Protein AF-A0A3E0KL98-F1 (afdb_monomer)

pLDDT: mean 79.4, std 16.0, range [44.78, 94.5]

Mean predicted aligned error: 10.59 Å

Foldseek 3Di:
DFWFWEFADPVVCVVQVCVHRIDIFDFPDDPPDFDFLLSVLVRVCVNRVRSNCVQKDFQPDDDDPDDPRIWGDLQKWKDFAPRTQNVVTRRRTHDVCRSNHNTHIYIDGNDPDD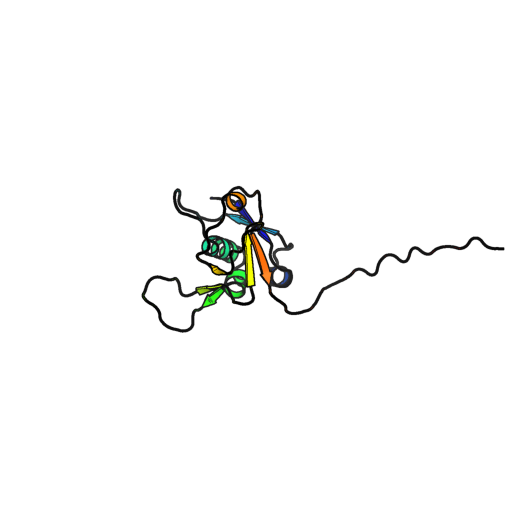DDDPDPPPPPPPDDDDD

Solvent-accessible surface area (backbone atoms only — not comparable to full-atom values): 7851 Å² total; per-residue (Å²): 104,43,50,29,36,35,32,45,34,71,71,54,24,68,69,50,64,65,88,44,46,67,46,80,32,66,27,92,51,64,92,92,60,82,54,26,44,39,50,48,45,52,32,43,20,74,79,29,59,65,47,34,65,72,46,33,38,73,60,92,74,93,75,77,94,78,69,73,61,58,39,54,34,90,52,51,38,36,26,52,66,91,44,77,30,47,89,54,33,41,74,19,68,61,56,67,52,30,47,74,46,77,30,46,36,38,41,42,67,66,75,81,89,78,85,85,70,82,74,80,73,81,78,76,80,78,79,76,84,85,133

Secondary structure (DSSP, 8-state):
--EEEEE--HHHHHHHT-SSSEEEEE----TTSPPBHHHHHHHHHHH-HHHHHHHEEE--S---TTS-SEEE-TTEEEEETTEE-TTTGGGPBPPHHHHTTSSPEEEEE----------------------

Sequence (131 aa):
MPRVTVVLPWHLVRLSGSGGKAVAVDVPAPPGEEVTLGDVVDALARQHPVLGTALREPIPTAGPAGSSGWRLRPYIRAFAGTHDLTASGLEARLPRECLDGNEPVRLVGAIAGGSPGSEPGSRKEMAAPGE

Nearest PDB structures (foldseek):
  6rsn-assembly1_A  TM=5.216E-01  e=4.574E-01  Arabidopsis thaliana
  1wgy-assembly1_A  TM=4.982E-01  e=6.654E-01  Homo sapiens

Structure (mmCIF, N/CA/C/O backbone):
data_AF-A0A3E0KL98-F1
#
_entry.id   AF-A0A3E0KL98-F1
#
loop_
_atom_site.group_PDB
_atom_site.id
_atom_site.type_symbol
_atom_site.label_atom_id
_atom_site.label_alt_id
_atom_site.label_comp_id
_atom_site.label_asym_id
_atom_site.label_entity_id
_atom_site.label_seq_id
_atom_site.pdbx_PDB_ins_code
_atom_site.Cartn_x
_atom_site.Cartn_y
_atom_site.Cartn_z
_atom_site.occupancy
_atom_site.B_iso_or_equiv
_atom_site.auth_seq_id
_atom_site.auth_comp_id
_atom_site.auth_asym_id
_atom_site.auth_atom_id
_atom_site.pdbx_PDB_model_num
ATOM 1 N N . MET A 1 1 ? -4.824 10.429 13.042 1.00 78.44 1 MET A N 1
ATOM 2 C CA . MET A 1 1 ? -4.156 9.414 12.205 1.00 78.44 1 MET A CA 1
ATOM 3 C C . MET A 1 1 ? -5.173 8.325 11.922 1.00 78.44 1 MET A C 1
ATOM 5 O O . MET A 1 1 ? -5.515 7.610 12.857 1.00 78.44 1 MET A O 1
ATOM 9 N N . PRO A 1 2 ? -5.762 8.275 10.718 1.00 85.56 2 PRO A N 1
ATOM 10 C CA . PRO A 1 2 ? -6.641 7.174 10.347 1.00 85.56 2 PRO A CA 1
ATOM 11 C C . PRO A 1 2 ? -5.837 5.876 10.233 1.00 85.56 2 PRO A C 1
ATOM 13 O O . PRO A 1 2 ? -4.714 5.869 9.716 1.00 85.56 2 PRO A O 1
ATOM 16 N N . ARG A 1 3 ? -6.429 4.784 10.719 1.00 91.12 3 ARG A N 1
ATOM 17 C CA . ARG A 1 3 ? -5.861 3.441 10.627 1.00 91.12 3 ARG A CA 1
ATOM 18 C C . ARG A 1 3 ? -6.508 2.722 9.454 1.00 91.12 3 ARG A C 1
ATOM 20 O O . ARG A 1 3 ? -7.654 2.293 9.537 1.00 91.12 3 ARG A O 1
ATOM 27 N N . VAL A 1 4 ? -5.761 2.590 8.366 1.00 92.44 4 VAL A N 1
ATOM 28 C CA . VAL A 1 4 ? -6.249 2.019 7.108 1.00 92.44 4 VAL A CA 1
ATOM 29 C C . VAL A 1 4 ? -5.782 0.574 6.992 1.00 92.44 4 VAL A C 1
ATOM 31 O O . VAL A 1 4 ? -4.616 0.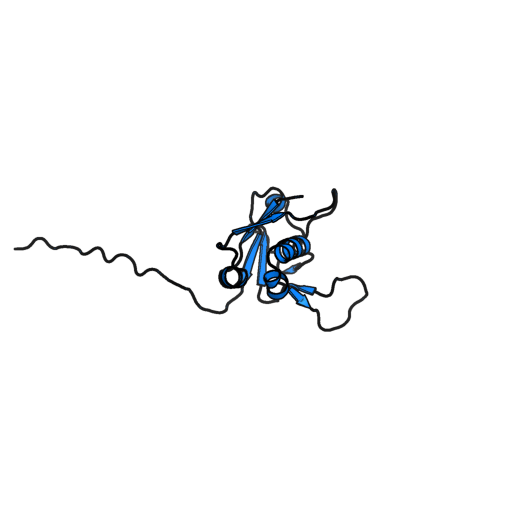261 7.234 1.00 92.44 4 VAL A O 1
ATOM 34 N N . THR A 1 5 ? -6.684 -0.320 6.594 1.00 94.12 5 THR A N 1
ATOM 35 C CA . THR A 1 5 ? -6.320 -1.703 6.265 1.00 94.12 5 THR A CA 1
ATOM 36 C C . THR A 1 5 ? -6.018 -1.813 4.780 1.00 94.12 5 THR A C 1
ATOM 38 O O . THR A 1 5 ? -6.865 -1.504 3.944 1.00 94.12 5 THR A O 1
ATOM 41 N N . VAL A 1 6 ? -4.824 -2.292 4.447 1.00 94.06 6 VAL A N 1
ATOM 42 C CA . VAL A 1 6 ? -4.393 -2.517 3.070 1.00 94.06 6 VAL A CA 1
ATOM 43 C C . VAL A 1 6 ? -4.324 -4.008 2.797 1.00 94.06 6 VAL A C 1
ATOM 45 O O . VAL A 1 6 ? -3.637 -4.750 3.496 1.00 94.06 6 VAL A O 1
ATOM 48 N N . VAL A 1 7 ? -5.009 -4.452 1.752 1.00 94.50 7 VAL A N 1
ATOM 49 C CA . VAL A 1 7 ? -4.941 -5.824 1.262 1.00 94.50 7 VAL A CA 1
ATOM 50 C C . VAL A 1 7 ? -3.921 -5.897 0.136 1.00 94.50 7 VAL A C 1
ATOM 52 O O . VAL A 1 7 ? -4.125 -5.356 -0.950 1.00 94.50 7 VAL A O 1
ATOM 55 N N . LEU A 1 8 ? -2.820 -6.586 0.409 1.00 91.62 8 LEU A N 1
ATOM 56 C CA . LEU A 1 8 ? -1.736 -6.836 -0.523 1.00 91.62 8 LEU A CA 1
ATOM 57 C C . LEU A 1 8 ? -2.026 -8.076 -1.384 1.00 91.62 8 LEU A C 1
ATOM 59 O O . LEU A 1 8 ? -2.543 -9.088 -0.890 1.00 91.62 8 LEU A O 1
ATOM 63 N N . PRO A 1 9 ? -1.624 -8.062 -2.664 1.00 89.19 9 PRO A N 1
ATOM 64 C CA . PRO A 1 9 ? -1.635 -9.252 -3.493 1.00 89.19 9 PRO A CA 1
ATOM 65 C C . PRO A 1 9 ? -0.551 -10.227 -3.015 1.00 89.19 9 PRO A C 1
ATOM 67 O O . PRO A 1 9 ? 0.466 -9.838 -2.440 1.00 89.19 9 PRO A O 1
ATOM 70 N N . TRP A 1 10 ? -0.743 -11.519 -3.280 1.00 86.44 10 TRP A N 1
ATOM 71 C CA . TRP A 1 10 ? 0.070 -12.581 -2.673 1.00 86.44 10 TRP A CA 1
ATOM 72 C C . TRP A 1 10 ? 1.584 -12.448 -2.911 1.00 86.44 10 TRP A C 1
ATOM 74 O O . TRP A 1 10 ? 2.376 -12.698 -2.005 1.00 86.44 10 TRP A O 1
ATOM 84 N N . HIS A 1 11 ? 1.999 -12.001 -4.098 1.00 83.88 11 HIS A N 1
ATOM 85 C CA . HIS A 1 11 ? 3.414 -11.767 -4.395 1.00 83.88 11 HIS A CA 1
ATOM 86 C C . HIS A 1 11 ? 4.014 -10.647 -3.530 1.00 83.88 11 HIS A C 1
ATOM 88 O O . HIS A 1 11 ? 5.161 -10.765 -3.109 1.00 83.88 11 HIS A O 1
ATOM 94 N N . LEU A 1 12 ? 3.242 -9.604 -3.199 1.00 88.00 12 LEU A N 1
ATOM 95 C CA . LEU A 1 12 ? 3.698 -8.545 -2.298 1.00 88.00 12 LEU A CA 1
ATOM 96 C C . LEU A 1 12 ? 3.704 -8.991 -0.840 1.00 88.00 12 LEU A C 1
ATOM 98 O O . LEU A 1 12 ? 4.614 -8.601 -0.126 1.00 88.00 12 LEU A O 1
ATOM 102 N N . VAL A 1 13 ? 2.772 -9.853 -0.419 1.00 88.88 13 VAL A N 1
ATOM 103 C CA . VAL A 1 13 ? 2.807 -10.479 0.920 1.00 88.88 13 VAL A CA 1
ATOM 104 C C . VAL A 1 13 ? 4.094 -11.280 1.111 1.00 88.88 13 VAL A C 1
ATOM 106 O O . VAL A 1 13 ? 4.785 -11.157 2.120 1.00 88.88 13 VAL A O 1
ATOM 109 N N . ARG A 1 14 ? 4.438 -12.098 0.111 1.00 88.19 14 ARG A N 1
ATOM 110 C CA . ARG A 1 14 ? 5.683 -12.875 0.075 1.00 88.19 14 ARG A CA 1
ATOM 111 C C . ARG A 1 14 ? 6.918 -11.975 0.104 1.00 88.19 14 ARG A C 1
ATOM 113 O O . ARG A 1 14 ? 7.886 -12.318 0.770 1.00 88.19 14 ARG A O 1
ATOM 120 N N . LEU A 1 15 ? 6.877 -10.861 -0.625 1.00 87.56 15 LEU A N 1
ATOM 121 C CA . LEU A 1 15 ? 7.982 -9.911 -0.728 1.00 87.56 15 LEU A CA 1
ATOM 122 C C . LEU A 1 15 ? 8.179 -9.094 0.557 1.00 87.56 15 LEU A C 1
ATOM 124 O O . LEU A 1 15 ? 9.314 -8.870 0.961 1.00 87.56 15 LEU A O 1
ATOM 128 N N . SER A 1 16 ? 7.095 -8.651 1.195 1.00 88.12 16 SER A N 1
ATOM 129 C CA . SER A 1 16 ? 7.136 -7.840 2.418 1.00 88.12 16 SER A CA 1
ATOM 130 C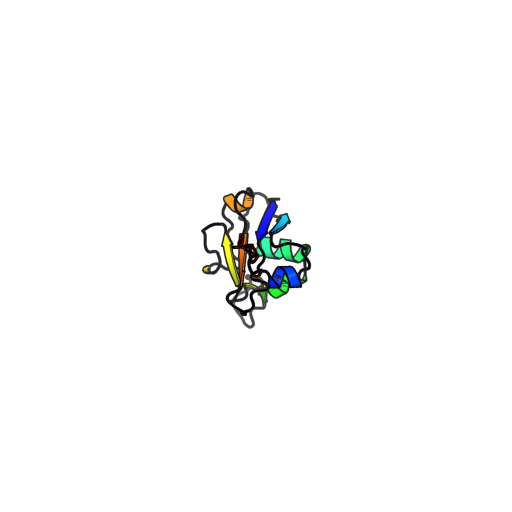 C . SER A 1 16 ? 7.383 -8.651 3.682 1.00 88.12 16 SER A C 1
ATOM 132 O O . SER A 1 16 ? 7.768 -8.072 4.697 1.00 88.12 16 SER A O 1
ATOM 134 N N . GLY A 1 17 ? 7.116 -9.960 3.645 1.00 87.31 17 GLY A N 1
ATOM 135 C CA . GLY A 1 17 ? 7.135 -10.804 4.834 1.00 87.31 17 GLY A CA 1
ATOM 136 C C . GLY A 1 17 ? 6.045 -10.432 5.842 1.00 87.31 17 GLY A C 1
ATOM 137 O O . GLY A 1 17 ? 6.187 -10.745 7.018 1.00 87.31 17 GLY A O 1
ATOM 138 N N . SER A 1 18 ? 4.956 -9.780 5.412 1.00 86.81 18 SER A N 1
ATOM 139 C CA . SER A 1 18 ? 3.905 -9.260 6.304 1.00 86.81 18 SER A CA 1
ATOM 140 C C . SER A 1 18 ? 3.111 -10.335 7.059 1.00 86.81 18 SER A C 1
ATOM 142 O O . SER A 1 18 ? 2.234 -10.005 7.849 1.00 86.81 18 SER A O 1
ATOM 144 N N . GLY A 1 19 ? 3.354 -11.624 6.797 1.00 83.50 19 GLY A N 1
ATOM 145 C CA . GLY A 1 19 ? 2.664 -12.748 7.443 1.00 83.50 19 GLY A CA 1
ATOM 146 C C . GLY A 1 19 ? 1.201 -12.932 7.015 1.00 83.50 19 GLY A C 1
ATOM 147 O O . GLY A 1 19 ? 0.602 -13.962 7.309 1.00 83.50 19 GLY A O 1
ATOM 148 N N . GLY A 1 20 ? 0.630 -11.978 6.275 1.00 87.81 20 GLY A N 1
ATOM 149 C CA . GLY A 1 20 ? -0.758 -12.008 5.832 1.00 87.81 20 GLY A CA 1
ATOM 150 C C . GLY A 1 20 ? -1.067 -11.002 4.726 1.00 87.81 20 GLY A C 1
ATOM 151 O O . GLY A 1 20 ? -0.275 -10.108 4.421 1.00 87.81 20 GLY A O 1
ATOM 152 N N . LYS A 1 21 ? -2.245 -11.176 4.112 1.00 90.62 21 LYS A N 1
ATOM 153 C CA . LYS A 1 21 ? -2.741 -10.316 3.026 1.00 90.62 21 LYS A CA 1
ATOM 154 C C . LYS A 1 21 ? -3.166 -8.937 3.517 1.00 90.62 21 LYS A C 1
ATOM 156 O O . LYS A 1 21 ? -2.978 -7.980 2.786 1.00 90.62 21 LYS A O 1
ATOM 161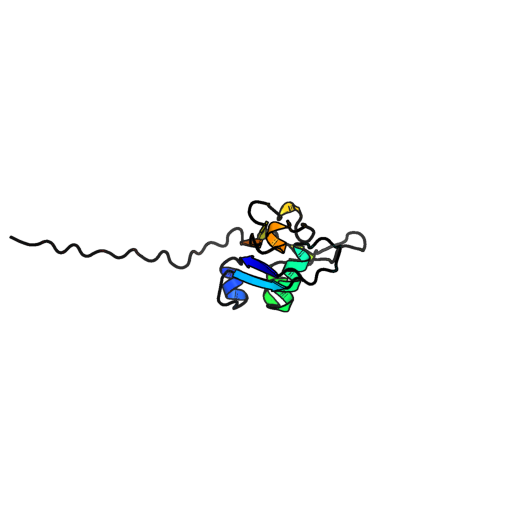 N N . ALA A 1 22 ? -3.740 -8.836 4.713 1.00 93.00 22 ALA A N 1
ATOM 162 C CA . ALA A 1 22 ? -4.188 -7.572 5.284 1.00 93.00 22 ALA A CA 1
ATOM 163 C C . ALA A 1 22 ? -3.108 -6.996 6.207 1.00 93.00 22 ALA A C 1
ATOM 165 O O . ALA A 1 22 ? -2.668 -7.671 7.136 1.00 93.00 22 ALA A O 1
ATOM 166 N N . VAL A 1 23 ? -2.704 -5.756 5.955 1.00 93.00 23 VAL A N 1
ATOM 167 C CA . VAL A 1 23 ? -1.736 -5.005 6.758 1.00 93.00 23 VAL A CA 1
ATOM 168 C C . VAL A 1 23 ? -2.404 -3.718 7.213 1.00 93.00 23 VAL A C 1
ATOM 170 O O . VAL A 1 23 ? -2.934 -2.972 6.393 1.00 93.00 23 VAL A O 1
ATOM 173 N N . ALA A 1 24 ? -2.405 -3.465 8.517 1.00 93.44 24 ALA A N 1
ATOM 174 C CA . ALA A 1 24 ? -2.930 -2.223 9.063 1.00 93.44 24 ALA A CA 1
ATOM 175 C C . ALA A 1 24 ? -1.822 -1.168 9.116 1.00 93.44 24 ALA A C 1
ATOM 177 O O . ALA A 1 24 ? -0.758 -1.413 9.687 1.00 93.44 24 ALA A O 1
ATOM 178 N N . VAL A 1 25 ? -2.089 0.008 8.556 1.00 92.12 25 VAL A N 1
ATOM 179 C CA . VAL A 1 25 ? -1.148 1.127 8.546 1.00 92.12 25 VAL A CA 1
ATOM 180 C C . VAL A 1 25 ? -1.781 2.382 9.121 1.00 92.12 25 VA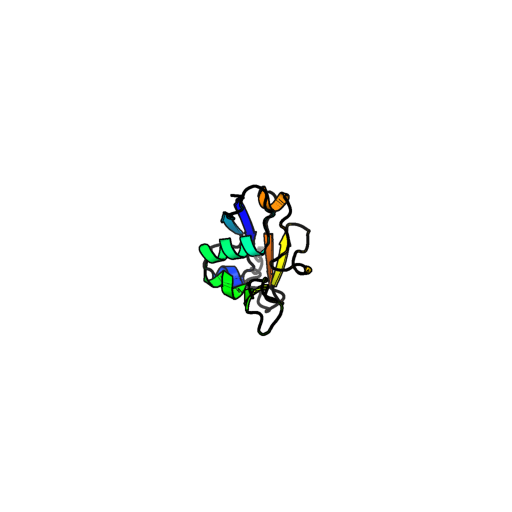L A C 1
ATOM 182 O O . VAL A 1 25 ? -2.919 2.728 8.805 1.00 92.12 25 VAL A O 1
ATOM 185 N N . ASP A 1 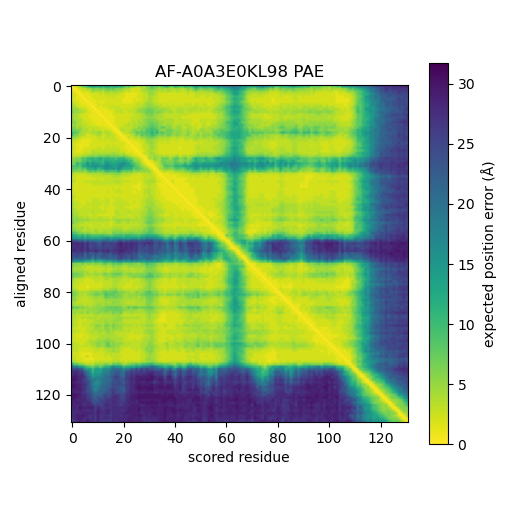26 ? -1.021 3.074 9.961 1.00 91.81 26 ASP A N 1
ATOM 186 C CA . ASP A 1 26 ? -1.377 4.395 10.456 1.00 91.81 26 ASP A CA 1
ATOM 187 C C . ASP A 1 26 ? -0.891 5.440 9.460 1.00 91.81 26 ASP A C 1
ATOM 189 O O . ASP A 1 26 ? 0.312 5.588 9.212 1.00 91.81 26 ASP A O 1
ATOM 193 N N . VAL A 1 27 ? -1.839 6.153 8.861 1.00 89.38 27 VAL A N 1
ATOM 194 C CA . VAL A 1 27 ? -1.532 7.159 7.851 1.00 89.38 27 VAL A CA 1
ATOM 195 C C . VAL A 1 27 ? -1.358 8.509 8.552 1.00 89.38 27 VAL A C 1
ATOM 197 O O . VAL A 1 27 ? -2.291 8.987 9.213 1.00 89.38 27 VAL A O 1
ATOM 200 N N . PRO A 1 28 ? -0.172 9.140 8.474 1.00 82.94 28 PRO A N 1
ATOM 201 C CA . PRO A 1 28 ? 0.036 10.466 9.033 1.00 82.94 28 PRO A CA 1
ATOM 202 C C . PRO A 1 28 ? -0.654 11.494 8.137 1.00 82.94 28 PRO A C 1
ATOM 204 O O . PRO A 1 28 ? -0.079 11.974 7.171 1.00 82.94 28 PRO A O 1
ATOM 207 N N . ALA A 1 29 ? -1.901 11.805 8.470 1.00 75.50 29 ALA A N 1
ATOM 208 C CA . ALA A 1 29 ? -2.690 12.831 7.808 1.00 75.50 29 ALA A CA 1
ATOM 209 C C . ALA A 1 29 ? -2.795 14.067 8.716 1.00 75.50 29 ALA A C 1
ATOM 211 O O . ALA A 1 29 ? -3.261 13.919 9.858 1.00 75.50 29 ALA A O 1
ATOM 212 N N . PRO A 1 30 ? -2.377 15.261 8.262 1.00 70.69 30 PRO A N 1
ATOM 213 C CA . PRO A 1 30 ? -2.675 16.494 8.972 1.00 70.69 30 PRO A CA 1
ATOM 214 C C . PRO A 1 30 ? -4.195 16.735 9.026 1.00 70.69 30 PRO A C 1
ATOM 216 O O . PRO A 1 30 ? -4.927 16.368 8.102 1.00 70.69 30 PRO A O 1
ATOM 219 N N . PRO A 1 31 ? -4.712 17.321 10.120 1.00 63.38 31 PRO A N 1
ATOM 220 C CA . PRO A 1 31 ? -6.136 17.606 10.248 1.00 63.38 31 PRO A CA 1
ATOM 221 C C . PRO A 1 31 ? -6.581 18.605 9.171 1.00 63.38 31 PRO A C 1
ATOM 223 O O . PRO A 1 31 ? -6.081 19.723 9.117 1.00 63.38 31 PRO A O 1
ATOM 226 N N . GLY A 1 32 ? -7.544 18.199 8.340 1.00 67.19 32 GLY A N 1
ATOM 227 C CA . GLY A 1 32 ? -8.108 19.029 7.269 1.00 67.19 32 GLY A CA 1
ATOM 228 C C . GLY A 1 32 ? -7.556 18.749 5.869 1.00 67.19 32 GLY A C 1
ATOM 229 O O . GLY A 1 32 ? -8.111 19.277 4.910 1.00 67.19 32 GLY A O 1
ATOM 230 N N . GLU A 1 33 ? -6.534 17.899 5.734 1.00 73.31 33 GLU A N 1
ATOM 231 C CA . GLU A 1 33 ? -6.036 17.449 4.432 1.00 73.31 33 GLU A CA 1
ATOM 232 C C . GLU A 1 33 ? -6.642 16.104 4.018 1.00 73.31 33 GLU A C 1
ATOM 234 O O . GLU A 1 33 ? -6.986 15.250 4.841 1.00 73.31 33 GLU A O 1
ATOM 239 N N . GLU A 1 34 ? -6.800 15.931 2.709 1.00 82.56 34 GLU A N 1
ATOM 240 C CA . GLU A 1 34 ? -7.387 14.733 2.125 1.00 82.56 34 GLU A CA 1
ATOM 241 C C . GLU A 1 34 ? -6.317 13.664 1.939 1.00 82.56 34 GLU A C 1
ATOM 243 O O . GLU A 1 34 ? -5.369 13.844 1.181 1.00 82.56 34 GLU A O 1
ATOM 248 N N . VAL A 1 35 ? -6.494 12.535 2.625 1.00 89.25 35 VAL A N 1
ATOM 249 C CA . VAL A 1 35 ? -5.578 11.397 2.549 1.00 89.25 35 VAL A CA 1
ATOM 250 C C . VAL A 1 35 ? -5.608 10.791 1.156 1.00 89.25 35 VAL A C 1
ATOM 252 O O . VAL A 1 35 ? -6.676 10.457 0.636 1.00 89.25 35 VAL A O 1
ATOM 255 N N . THR A 1 36 ? -4.431 10.596 0.579 1.00 91.44 36 THR A N 1
ATOM 256 C CA . THR A 1 36 ? -4.258 10.027 -0.755 1.00 91.44 36 THR A CA 1
ATOM 257 C C . THR A 1 36 ? -3.716 8.602 -0.712 1.00 91.44 36 THR A C 1
ATOM 259 O O . THR A 1 36 ? -3.201 8.126 0.304 1.00 91.44 36 THR A O 1
ATOM 262 N N . LEU A 1 37 ? -3.810 7.893 -1.838 1.00 91.50 37 LEU A N 1
ATOM 263 C CA . LEU A 1 37 ? -3.185 6.585 -2.003 1.00 91.50 37 LEU A CA 1
ATOM 264 C C . LEU A 1 37 ? -1.667 6.672 -1.792 1.00 91.50 37 LEU A C 1
ATOM 266 O O . LEU A 1 37 ? -1.082 5.747 -1.229 1.00 91.50 37 LEU A O 1
ATOM 270 N N . GLY A 1 38 ? -1.040 7.782 -2.189 1.00 90.00 38 GLY A N 1
ATOM 271 C CA . GLY A 1 38 ? 0.365 8.081 -1.925 1.00 90.00 38 GLY A CA 1
ATOM 272 C C . GLY A 1 38 ? 0.702 8.024 -0.438 1.00 90.00 38 GLY A C 1
ATOM 273 O O . GLY A 1 38 ? 1.631 7.311 -0.063 1.00 90.00 38 GLY A O 1
ATOM 274 N N . ASP A 1 39 ? -0.113 8.651 0.412 1.00 90.75 39 ASP A N 1
ATOM 275 C CA . ASP A 1 39 ? 0.090 8.651 1.867 1.00 90.75 39 ASP A CA 1
ATOM 276 C C . ASP A 1 39 ? 0.001 7.244 2.470 1.00 90.75 39 ASP A C 1
ATOM 278 O O . ASP A 1 39 ? 0.764 6.890 3.376 1.00 90.75 39 ASP A O 1
ATOM 282 N N . VAL A 1 40 ? -0.906 6.413 1.947 1.00 91.62 40 VAL A N 1
ATOM 283 C CA . VAL A 1 40 ? -1.026 5.003 2.345 1.00 91.62 40 VAL A CA 1
ATOM 284 C C . VAL A 1 40 ? 0.197 4.203 1.911 1.00 91.62 40 VAL A C 1
ATOM 286 O O . VAL A 1 40 ? 0.728 3.416 2.696 1.00 91.62 40 VAL A O 1
ATOM 289 N N . VAL A 1 41 ? 0.672 4.403 0.680 1.00 91.38 41 VAL A N 1
ATOM 290 C CA . VAL A 1 41 ? 1.883 3.746 0.166 1.00 91.38 41 VAL A CA 1
ATOM 291 C C . VAL A 1 41 ? 3.113 4.181 0.960 1.00 91.38 41 VAL A C 1
ATOM 293 O O . VAL A 1 41 ? 3.953 3.340 1.278 1.00 91.38 41 VAL A O 1
ATOM 296 N N . ASP A 1 42 ? 3.206 5.450 1.350 1.00 90.88 42 ASP A N 1
ATOM 297 C CA . ASP A 1 42 ? 4.264 5.940 2.230 1.00 90.88 42 ASP A CA 1
ATOM 298 C C . ASP A 1 42 ? 4.172 5.326 3.628 1.00 90.88 42 ASP A C 1
ATOM 300 O O . ASP A 1 42 ? 5.185 4.888 4.175 1.00 90.88 42 ASP A O 1
ATOM 304 N N . ALA A 1 43 ? 2.971 5.216 4.202 1.00 91.81 43 ALA A N 1
ATOM 305 C CA . ALA A 1 43 ? 2.765 4.536 5.480 1.00 91.81 43 ALA A CA 1
ATOM 306 C C . ALA A 1 43 ? 3.154 3.050 5.422 1.00 91.81 43 ALA A C 1
ATOM 308 O O . ALA A 1 43 ? 3.854 2.566 6.315 1.00 91.81 43 ALA A O 1
ATOM 309 N N . LEU A 1 44 ? 2.798 2.350 4.343 1.00 91.44 44 LEU A N 1
ATOM 310 C CA . LEU A 1 44 ? 3.253 0.982 4.081 1.00 91.44 44 LEU A CA 1
ATOM 311 C C . LEU A 1 44 ? 4.768 0.905 3.942 1.00 91.44 44 LEU A C 1
ATOM 313 O O . LEU A 1 44 ? 5.372 0.003 4.509 1.00 91.44 44 LEU A O 1
ATOM 317 N N . ALA A 1 45 ? 5.392 1.835 3.219 1.00 91.06 45 ALA A N 1
ATOM 318 C CA . ALA A 1 45 ? 6.836 1.848 3.011 1.00 91.06 45 ALA A CA 1
ATOM 319 C C . ALA A 1 45 ? 7.613 2.103 4.312 1.00 91.06 45 ALA A C 1
ATOM 321 O O . ALA A 1 45 ? 8.718 1.587 4.466 1.00 91.06 45 ALA A O 1
ATOM 322 N N . ARG A 1 46 ? 7.040 2.840 5.274 1.00 91.00 46 ARG A N 1
ATOM 323 C CA . ARG A 1 46 ? 7.634 2.996 6.614 1.00 91.00 46 ARG A CA 1
ATOM 324 C C . ARG A 1 46 ? 7.673 1.677 7.392 1.00 91.00 46 ARG A C 1
ATOM 326 O O . ARG A 1 46 ? 8.627 1.454 8.126 1.00 91.00 46 ARG A O 1
ATOM 333 N N . GLN A 1 47 ? 6.667 0.814 7.230 1.00 89.94 47 GLN A N 1
ATOM 334 C CA . GLN A 1 47 ? 6.628 -0.505 7.882 1.00 89.94 47 GLN A CA 1
ATOM 335 C C . GLN A 1 47 ? 7.392 -1.577 7.088 1.00 89.94 47 GLN A C 1
ATOM 337 O O . GLN A 1 47 ? 8.100 -2.403 7.657 1.00 89.94 47 GLN A O 1
ATOM 342 N N . HIS A 1 48 ? 7.269 -1.548 5.762 1.00 90.38 48 HIS A N 1
ATOM 343 C CA . HIS A 1 48 ? 7.862 -2.492 4.822 1.00 90.38 48 HIS A CA 1
ATOM 344 C C . HIS A 1 48 ? 8.507 -1.722 3.655 1.00 90.38 48 HIS A C 1
ATOM 346 O O . HIS A 1 48 ? 7.876 -1.548 2.609 1.00 90.38 48 HIS A O 1
ATOM 352 N N . PRO A 1 49 ? 9.779 -1.298 3.779 1.00 89.44 49 PRO A N 1
ATOM 353 C CA . PRO A 1 49 ? 10.471 -0.485 2.769 1.00 89.44 49 PRO A CA 1
ATOM 354 C C . PRO A 1 49 ? 10.439 -1.075 1.355 1.00 89.44 49 PRO A C 1
ATOM 356 O O . PRO A 1 49 ? 10.343 -0.347 0.368 1.00 89.44 49 PRO A O 1
ATOM 359 N N . VAL A 1 50 ? 10.445 -2.407 1.259 1.00 89.38 50 VAL A N 1
ATOM 360 C CA . VAL A 1 50 ? 10.369 -3.151 -0.005 1.00 89.38 50 VAL A CA 1
ATOM 361 C C . VAL A 1 50 ? 9.048 -2.936 -0.758 1.00 89.38 50 VAL A C 1
ATOM 363 O O . VAL A 1 50 ? 9.021 -3.004 -1.984 1.00 89.38 50 VAL A O 1
ATOM 366 N N . LEU A 1 51 ? 7.948 -2.639 -0.055 1.00 88.25 51 LEU A N 1
ATOM 367 C CA . LEU A 1 51 ? 6.656 -2.366 -0.689 1.00 88.25 51 LEU A CA 1
ATOM 368 C C . LEU A 1 51 ? 6.644 -1.018 -1.397 1.00 88.25 51 LEU A C 1
ATOM 370 O O . LEU A 1 51 ? 5.988 -0.895 -2.426 1.00 88.25 51 LEU A O 1
ATOM 374 N N . GLY A 1 52 ? 7.393 -0.036 -0.890 1.00 86.94 52 GLY A N 1
ATOM 375 C CA . GLY A 1 52 ? 7.502 1.275 -1.520 1.00 86.94 52 GLY A CA 1
ATOM 376 C C . GLY A 1 52 ? 7.946 1.139 -2.973 1.00 86.94 52 GLY A C 1
ATOM 377 O O . GLY A 1 52 ? 7.204 1.505 -3.876 1.00 86.94 52 GLY A O 1
ATOM 378 N N . THR A 1 53 ? 9.109 0.531 -3.212 1.00 85.25 53 THR A N 1
ATOM 379 C CA . THR A 1 53 ? 9.657 0.320 -4.567 1.00 85.25 53 THR A CA 1
ATOM 380 C C . THR A 1 53 ? 8.874 -0.699 -5.395 1.00 85.25 53 THR A C 1
ATOM 382 O O . THR A 1 53 ? 8.863 -0.626 -6.622 1.00 85.25 53 THR A O 1
ATOM 385 N N . ALA A 1 54 ? 8.196 -1.654 -4.754 1.00 87.44 54 ALA A N 1
ATOM 386 C CA . ALA A 1 54 ? 7.361 -2.622 -5.458 1.00 87.44 54 ALA A CA 1
ATOM 387 C C . ALA A 1 54 ? 6.043 -2.022 -5.976 1.00 87.44 54 ALA A C 1
ATOM 389 O O . ALA A 1 54 ? 5.492 -2.524 -6.960 1.00 87.44 54 ALA A O 1
ATOM 390 N N . LEU A 1 55 ? 5.539 -0.973 -5.318 1.00 88.88 55 LEU A N 1
ATOM 391 C CA . LEU A 1 55 ? 4.276 -0.308 -5.641 1.00 88.88 55 LEU A CA 1
ATOM 392 C C . LEU A 1 55 ? 4.462 0.954 -6.480 1.00 88.88 55 LEU A C 1
ATOM 394 O O . LEU A 1 55 ? 3.607 1.236 -7.319 1.00 88.88 55 LEU A O 1
ATOM 398 N N . ARG A 1 56 ? 5.564 1.691 -6.299 1.00 89.31 56 ARG A N 1
ATOM 399 C CA . ARG A 1 56 ? 5.852 2.926 -7.039 1.00 89.31 56 ARG A CA 1
ATOM 400 C C . ARG A 1 56 ? 7.154 2.846 -7.826 1.00 89.31 56 ARG A C 1
ATOM 402 O O . ARG A 1 56 ? 8.126 2.245 -7.381 1.00 89.31 56 ARG A O 1
ATOM 409 N N . GLU A 1 57 ? 7.181 3.486 -8.984 1.00 87.06 57 GLU A N 1
ATOM 410 C CA . GLU A 1 57 ? 8.371 3.626 -9.826 1.00 87.06 57 GLU A CA 1
ATOM 411 C C . GLU A 1 57 ? 8.708 5.103 -10.046 1.00 87.06 57 GLU A C 1
ATOM 413 O O . GLU A 1 57 ? 7.792 5.931 -10.076 1.00 87.06 57 GLU A O 1
ATOM 418 N N . PRO A 1 58 ? 9.999 5.450 -10.188 1.00 84.50 58 PRO A N 1
ATOM 419 C CA . PRO A 1 58 ? 10.393 6.811 -10.506 1.00 84.50 58 PRO A CA 1
ATOM 420 C C . PRO A 1 58 ? 9.950 7.169 -11.930 1.00 84.50 58 PRO A C 1
ATOM 422 O O . PRO A 1 58 ? 10.044 6.348 -12.845 1.00 84.50 58 PRO A O 1
ATOM 425 N N . ILE A 1 59 ? 9.474 8.395 -12.130 1.00 79.94 59 ILE A N 1
ATOM 426 C CA . ILE A 1 59 ? 9.058 8.900 -13.441 1.00 79.94 59 ILE A CA 1
ATOM 427 C C . ILE A 1 59 ? 10.327 9.276 -14.232 1.00 79.94 59 ILE A C 1
ATOM 429 O O . ILE A 1 59 ? 11.049 10.175 -13.802 1.00 79.94 59 ILE A O 1
ATOM 433 N N . PRO A 1 60 ? 10.634 8.621 -15.375 1.00 68.38 60 PRO A N 1
ATOM 434 C CA . PRO A 1 60 ? 11.949 8.743 -16.008 1.00 68.38 60 PRO A CA 1
ATOM 435 C C . PRO A 1 60 ? 12.309 10.121 -16.589 1.00 68.38 60 PRO A C 1
ATOM 437 O O . PRO A 1 60 ? 13.493 10.354 -16.816 1.00 68.38 60 PRO A O 1
ATOM 440 N N . THR A 1 61 ? 11.370 11.040 -16.877 1.00 59.19 61 THR A N 1
ATOM 441 C CA . THR A 1 61 ? 11.693 12.369 -17.459 1.00 59.19 61 THR A CA 1
ATOM 442 C C . THR A 1 61 ? 10.571 13.422 -17.295 1.00 59.19 61 THR A C 1
ATOM 444 O O . THR A 1 61 ? 9.419 13.149 -17.608 1.00 59.19 61 THR A O 1
ATOM 447 N N . ALA A 1 62 ? 10.977 14.618 -16.834 1.00 56.47 62 ALA A N 1
ATOM 448 C CA . ALA A 1 62 ? 10.480 16.003 -17.008 1.00 56.47 62 ALA A CA 1
ATOM 449 C C . ALA A 1 62 ? 8.965 16.349 -17.074 1.00 56.47 62 ALA A C 1
ATOM 451 O O . ALA A 1 62 ? 8.291 16.128 -18.075 1.00 56.47 62 ALA A O 1
ATOM 452 N N . GLY A 1 63 ? 8.508 17.098 -16.061 1.00 54.34 63 GLY A N 1
ATOM 453 C CA . GLY A 1 63 ? 7.294 17.934 -16.002 1.00 54.34 63 GLY A CA 1
ATOM 454 C C . GLY A 1 63 ? 7.398 18.881 -14.787 1.00 54.34 63 GLY A C 1
ATOM 455 O O . GLY A 1 63 ? 8.200 18.574 -13.904 1.00 54.34 63 GLY A O 1
ATOM 456 N N . PRO A 1 64 ? 6.718 20.049 -14.750 1.00 45.94 64 PRO A N 1
ATOM 457 C CA . PRO A 1 64 ? 7.103 21.183 -13.903 1.00 45.94 64 PRO A CA 1
ATOM 458 C C . PRO A 1 64 ? 7.172 20.819 -12.417 1.00 45.94 64 PRO A C 1
ATOM 460 O O . PRO A 1 64 ? 6.380 20.025 -11.914 1.00 45.94 64 PRO A O 1
ATOM 463 N N . ALA A 1 65 ? 8.158 21.414 -11.744 1.00 50.38 65 ALA A N 1
ATOM 464 C CA . ALA A 1 65 ? 8.464 21.251 -10.330 1.00 50.38 65 ALA A CA 1
ATOM 465 C C . ALA A 1 65 ? 7.194 21.199 -9.462 1.00 50.38 65 ALA A C 1
ATOM 467 O O . ALA A 1 65 ? 6.493 22.198 -9.327 1.00 50.38 65 ALA A O 1
ATOM 468 N N . GLY A 1 66 ? 6.905 20.035 -8.878 1.00 48.34 66 GLY A N 1
ATOM 469 C CA . GLY A 1 66 ? 5.813 19.911 -7.911 1.00 48.34 66 GLY A CA 1
ATOM 470 C C . GLY A 1 66 ? 5.344 18.488 -7.633 1.00 48.34 66 GLY A C 1
ATOM 471 O O . GLY A 1 66 ? 5.013 18.187 -6.492 1.00 48.34 66 GLY A O 1
ATOM 472 N N . SER A 1 67 ? 5.360 17.589 -8.622 1.00 50.34 67 SER A N 1
ATOM 473 C CA . SER A 1 67 ? 4.937 16.202 -8.398 1.00 50.34 67 SER A CA 1
ATOM 474 C C . SER A 1 67 ? 6.136 15.364 -7.954 1.00 50.34 67 SER A C 1
ATOM 476 O O . SER A 1 67 ? 7.111 15.219 -8.696 1.00 50.34 67 SER A O 1
ATOM 478 N N . SER A 1 68 ? 6.102 14.877 -6.709 1.00 55.12 68 SER A N 1
ATOM 479 C CA . SER A 1 68 ? 7.081 13.928 -6.165 1.00 55.12 68 SER A CA 1
ATOM 480 C C . SER A 1 68 ? 7.239 12.806 -7.188 1.00 55.12 68 SER A C 1
ATOM 482 O O . SER A 1 68 ? 6.250 12.152 -7.485 1.00 55.12 68 SER A O 1
ATOM 484 N N . GLY A 1 69 ? 8.423 12.677 -7.802 1.00 75.88 69 GLY A N 1
ATOM 485 C CA . GLY A 1 69 ? 8.669 12.012 -9.095 1.00 75.88 69 GLY A CA 1
ATOM 486 C C . GLY A 1 69 ? 8.455 10.497 -9.135 1.00 75.88 69 GLY A C 1
ATOM 487 O O . GLY A 1 69 ? 9.295 9.772 -9.660 1.00 75.88 69 GLY A O 1
ATOM 488 N N . TRP A 1 70 ? 7.345 10.019 -8.590 1.00 82.44 70 TRP A N 1
ATOM 489 C CA . TRP A 1 70 ? 6.946 8.639 -8.416 1.00 82.44 70 TRP A CA 1
ATOM 490 C C . TRP A 1 70 ? 5.538 8.457 -8.972 1.00 82.44 70 TRP A C 1
ATOM 492 O O . TRP A 1 70 ? 4.663 9.293 -8.775 1.00 82.44 70 TRP A O 1
ATOM 502 N N . ARG A 1 71 ? 5.296 7.327 -9.627 1.00 87.25 71 ARG A N 1
ATOM 503 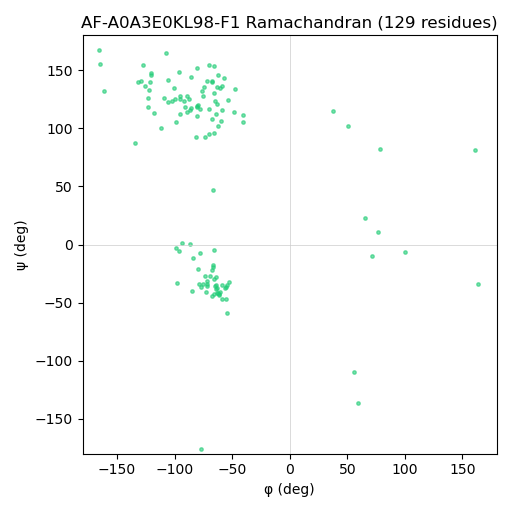C CA . ARG A 1 71 ? 3.956 6.904 -10.051 1.00 87.25 71 ARG A CA 1
ATOM 504 C C . ARG A 1 71 ? 3.668 5.493 -9.569 1.00 87.25 71 ARG A C 1
ATOM 506 O O . ARG A 1 71 ? 4.599 4.711 -9.372 1.00 87.25 71 ARG A O 1
ATOM 513 N N . LEU A 1 72 ? 2.389 5.158 -9.407 1.00 89.00 72 LEU A N 1
ATOM 514 C CA . LEU A 1 72 ? 1.977 3.778 -9.155 1.00 89.00 72 LEU A CA 1
ATOM 515 C C . LEU A 1 72 ? 2.409 2.915 -10.347 1.00 89.00 72 LEU A C 1
ATOM 517 O O . LEU A 1 72 ? 2.242 3.315 -11.503 1.00 89.00 72 LEU A O 1
ATOM 521 N N . ARG A 1 73 ? 2.992 1.747 -10.077 1.00 88.31 73 ARG A N 1
ATOM 522 C CA . ARG A 1 73 ? 3.463 0.862 -11.143 1.00 88.31 73 ARG A CA 1
ATOM 523 C C . ARG A 1 73 ? 2.270 0.396 -12.000 1.00 88.31 73 ARG A C 1
ATOM 525 O O . ARG A 1 73 ? 1.255 -0.013 -11.442 1.00 88.31 73 ARG A O 1
ATOM 532 N N . PRO A 1 74 ? 2.370 0.401 -13.342 1.00 83.50 74 PRO A N 1
ATOM 533 C CA . PRO A 1 74 ? 1.216 0.303 -14.247 1.00 83.50 74 PRO A CA 1
ATOM 534 C C . PRO A 1 74 ? 0.477 -1.044 -14.219 1.00 83.50 74 PRO A C 1
ATOM 536 O O . PRO A 1 74 ? -0.660 -1.139 -14.670 1.00 83.50 74 PRO A O 1
ATOM 539 N N . TYR A 1 75 ? 1.105 -2.098 -13.701 1.00 84.06 75 TYR A N 1
ATOM 540 C CA . TYR A 1 75 ? 0.470 -3.405 -13.516 1.00 84.06 75 TYR A CA 1
ATOM 541 C C . TYR A 1 75 ? -0.125 -3.563 -12.102 1.00 84.06 75 TYR A C 1
ATOM 543 O O . TYR A 1 75 ? -0.676 -4.617 -11.796 1.00 84.06 75 TYR A O 1
ATOM 551 N N . ILE A 1 76 ? -0.037 -2.556 -11.227 1.00 88.44 76 ILE A N 1
ATOM 552 C CA . ILE A 1 76 ? -0.760 -2.511 -9.952 1.00 88.44 76 ILE A CA 1
ATOM 553 C C . ILE A 1 76 ? -2.049 -1.719 -10.152 1.00 88.44 76 ILE A C 1
ATOM 555 O O . ILE A 1 76 ? -2.041 -0.589 -10.630 1.00 88.44 76 ILE A O 1
ATOM 559 N N . ARG A 1 77 ? -3.162 -2.317 -9.745 1.00 90.69 77 ARG A N 1
ATOM 560 C CA . ARG A 1 77 ? -4.471 -1.677 -9.640 1.00 90.69 77 ARG A CA 1
ATOM 561 C C . ARG A 1 77 ? -4.780 -1.428 -8.176 1.00 90.69 77 ARG A C 1
ATOM 563 O O . ARG A 1 77 ? -4.464 -2.271 -7.332 1.00 90.69 77 ARG A O 1
ATOM 570 N N . ALA A 1 78 ? -5.393 -0.293 -7.884 1.00 91.75 78 ALA A N 1
ATOM 571 C CA . ALA A 1 78 ? -5.742 0.103 -6.531 1.00 91.75 78 ALA A CA 1
ATOM 572 C C . ALA A 1 78 ? -7.245 0.344 -6.437 1.00 91.75 78 ALA A C 1
ATOM 574 O O . ALA A 1 78 ? -7.824 1.027 -7.278 1.00 91.75 78 ALA A O 1
ATOM 575 N N . PHE A 1 79 ? -7.862 -0.206 -5.397 1.00 92.00 79 PHE A N 1
ATOM 576 C CA . PHE A 1 79 ? -9.288 -0.067 -5.140 1.00 92.00 79 PHE A CA 1
ATOM 577 C C . PHE A 1 79 ? -9.525 0.331 -3.690 1.00 92.00 79 PHE A C 1
ATOM 579 O O . PHE A 1 79 ? -8.880 -0.202 -2.789 1.00 92.00 79 PHE A O 1
ATOM 586 N N . ALA A 1 80 ? -10.479 1.222 -3.460 1.00 91.00 80 ALA A N 1
ATOM 587 C CA . ALA A 1 80 ? -11.027 1.515 -2.144 1.00 91.00 80 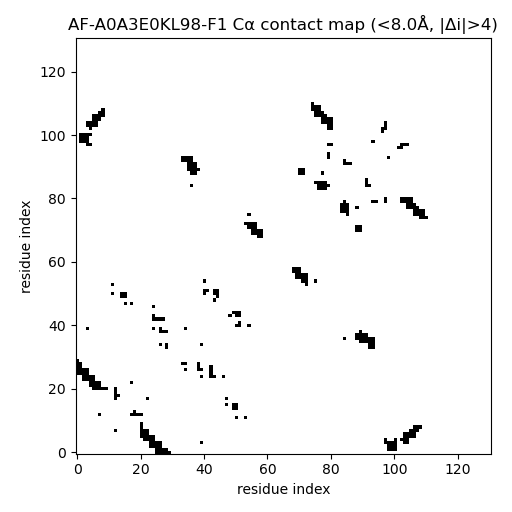ALA A CA 1
ATOM 588 C C . ALA A 1 80 ? -12.471 1.018 -2.118 1.00 91.00 80 ALA A C 1
ATOM 590 O O . ALA A 1 80 ? -13.365 1.619 -2.713 1.00 91.00 80 ALA A O 1
ATOM 591 N N . GLY A 1 81 ? -12.667 -0.156 -1.526 1.00 85.38 81 GLY A N 1
ATOM 592 C CA . GLY A 1 81 ? -13.908 -0.909 -1.666 1.00 85.38 81 GLY A CA 1
ATOM 593 C C . GLY A 1 81 ? -14.282 -1.189 -3.121 1.00 85.38 81 GLY A C 1
ATOM 594 O O . GLY A 1 81 ? -13.628 -2.004 -3.774 1.00 85.38 81 GLY A O 1
ATOM 595 N N . THR A 1 82 ? -15.332 -0.536 -3.624 1.00 83.50 82 THR A N 1
ATOM 596 C CA . THR A 1 82 ? -15.793 -0.646 -5.024 1.00 83.50 82 THR A CA 1
ATOM 597 C C . THR A 1 82 ? -15.261 0.465 -5.934 1.00 83.50 82 THR A C 1
ATOM 599 O O . THR A 1 82 ? -15.475 0.422 -7.145 1.00 83.50 82 THR A O 1
ATOM 602 N N . HIS A 1 83 ? -14.553 1.448 -5.374 1.00 87.75 83 HIS A N 1
ATOM 603 C CA . HIS A 1 83 ? -14.031 2.595 -6.104 1.00 87.75 83 HIS A CA 1
ATOM 604 C C . HIS A 1 83 ? -12.650 2.286 -6.699 1.00 87.75 83 HIS A C 1
ATOM 606 O O . HIS A 1 83 ? -11.738 1.887 -5.972 1.00 87.75 83 HIS A O 1
ATOM 612 N N . ASP A 1 84 ? -12.480 2.471 -8.012 1.00 90.62 84 ASP A N 1
ATOM 613 C CA . ASP A 1 84 ? -11.178 2.334 -8.677 1.00 90.62 84 ASP A CA 1
ATOM 614 C C . ASP A 1 84 ? -10.346 3.607 -8.469 1.00 90.62 84 ASP A C 1
ATOM 616 O O . ASP A 1 84 ? -10.740 4.701 -8.867 1.00 90.62 84 ASP A O 1
ATOM 620 N N . LEU A 1 85 ? -9.186 3.447 -7.835 1.00 89.56 85 LEU A N 1
ATOM 621 C CA . LEU A 1 85 ? -8.195 4.502 -7.615 1.00 89.56 85 LEU A CA 1
ATOM 622 C C . LEU A 1 85 ? -7.059 4.441 -8.648 1.00 89.56 85 LEU A C 1
ATOM 624 O O . LEU A 1 85 ? -6.159 5.279 -8.630 1.00 89.56 85 LEU A O 1
ATOM 628 N N . THR A 1 86 ? -7.068 3.447 -9.538 1.00 86.94 86 THR A N 1
ATOM 629 C CA . THR A 1 86 ? -5.972 3.160 -10.469 1.00 86.94 86 THR A CA 1
ATOM 630 C C . THR A 1 86 ? -5.739 4.328 -11.423 1.00 86.94 86 THR A C 1
ATOM 632 O O . THR A 1 86 ? -4.590 4.686 -11.672 1.00 86.94 86 THR A O 1
ATOM 635 N N . ALA A 1 87 ? -6.815 4.943 -11.928 1.00 83.12 87 ALA A N 1
ATOM 636 C CA . ALA A 1 87 ? -6.731 6.066 -12.866 1.00 83.12 87 ALA A CA 1
ATOM 637 C C . ALA A 1 87 ? -6.058 7.308 -12.256 1.00 83.12 87 ALA A C 1
ATOM 639 O O . ALA A 1 87 ? -5.232 7.943 -12.905 1.00 83.12 87 ALA A O 1
ATOM 640 N N . SER A 1 88 ? -6.387 7.621 -11.001 1.00 86.06 88 SER A N 1
ATOM 641 C CA . SER A 1 88 ? -5.834 8.771 -10.274 1.00 86.06 88 SER A CA 1
ATOM 642 C C . SER A 1 88 ? -4.482 8.465 -9.610 1.00 86.06 88 SER A C 1
ATOM 644 O O . SER A 1 88 ? -3.780 9.373 -9.170 1.00 86.06 88 SER A O 1
ATOM 646 N N . GLY A 1 89 ? -4.086 7.190 -9.545 1.00 88.25 89 GLY A N 1
ATOM 647 C CA . GLY A 1 89 ? -2.771 6.762 -9.079 1.00 88.25 89 GLY A CA 1
ATOM 648 C C . GLY A 1 89 ? -2.468 7.200 -7.643 1.00 88.25 89 GLY A C 1
ATOM 649 O O . GLY A 1 89 ? -3.304 7.079 -6.754 1.00 88.25 89 GLY A O 1
ATOM 650 N N . LEU A 1 90 ? -1.248 7.691 -7.397 1.00 88.50 90 LEU A N 1
ATOM 651 C CA . LEU A 1 90 ? -0.821 8.107 -6.052 1.00 88.50 90 LEU A CA 1
ATOM 652 C C . LEU A 1 90 ? -1.565 9.351 -5.543 1.00 88.50 90 LEU A C 1
ATOM 654 O O . LEU A 1 90 ? -1.666 9.530 -4.336 1.00 88.50 90 LEU A O 1
ATOM 658 N N . GLU A 1 91 ? -2.133 10.167 -6.431 1.00 88.00 91 GLU A N 1
ATOM 659 C CA . GLU A 1 91 ? -2.910 11.361 -6.070 1.00 88.00 91 GLU A CA 1
ATOM 660 C C . GLU A 1 91 ? -4.392 11.037 -5.799 1.00 88.00 91 GLU A C 1
ATOM 662 O O . GLU A 1 91 ? -5.192 11.920 -5.484 1.00 88.00 91 GLU A O 1
ATOM 667 N N . ALA A 1 92 ? -4.784 9.762 -5.909 1.00 90.25 92 ALA A N 1
ATOM 668 C CA . ALA A 1 92 ? -6.150 9.324 -5.673 1.00 90.25 92 ALA A CA 1
ATOM 669 C C . ALA A 1 92 ? -6.550 9.528 -4.207 1.00 90.25 92 ALA A C 1
ATOM 671 O O . ALA A 1 92 ? -5.912 8.993 -3.303 1.00 90.25 92 ALA A O 1
ATOM 672 N N . ARG A 1 93 ? -7.636 10.265 -3.972 1.00 91.44 93 ARG A N 1
ATOM 673 C CA . ARG A 1 93 ? -8.168 10.523 -2.629 1.00 91.44 93 ARG A CA 1
ATOM 674 C C . ARG A 1 93 ? -8.856 9.283 -2.078 1.00 91.44 93 ARG A C 1
ATOM 676 O O . ARG A 1 93 ? -9.637 8.639 -2.780 1.00 91.44 93 ARG A O 1
ATOM 683 N N . LEU A 1 94 ? -8.584 8.960 -0.819 1.00 89.25 94 LEU A N 1
ATOM 684 C CA . LEU A 1 94 ? -9.245 7.853 -0.145 1.00 89.25 94 LEU A CA 1
ATOM 685 C C . LEU A 1 94 ? -10.671 8.247 0.263 1.00 89.25 94 LEU A C 1
ATOM 687 O O . LEU A 1 94 ? -10.862 9.293 0.891 1.00 89.25 94 LEU A O 1
ATOM 691 N N . PRO A 1 95 ? -11.674 7.400 -0.019 1.00 89.81 95 PRO A N 1
ATOM 692 C CA . PRO A 1 95 ? -13.015 7.595 0.507 1.00 89.81 95 PRO A CA 1
ATOM 693 C C . PRO A 1 95 ? -13.025 7.429 2.031 1.00 89.81 95 PRO A C 1
ATOM 695 O O . PRO A 1 95 ? -12.213 6.696 2.606 1.00 89.81 95 PRO A O 1
ATOM 698 N N . ARG A 1 96 ? -13.991 8.085 2.685 1.00 88.06 96 ARG A N 1
ATOM 699 C CA . ARG A 1 96 ? -14.143 8.063 4.151 1.00 88.06 96 ARG A CA 1
ATOM 700 C C . ARG A 1 96 ? -14.249 6.647 4.705 1.00 88.06 96 ARG A C 1
ATOM 702 O O . ARG A 1 96 ? -13.617 6.352 5.705 1.00 88.06 96 ARG A O 1
ATOM 709 N N . GLU A 1 97 ? -14.916 5.752 3.984 1.00 89.19 97 GLU A N 1
ATOM 710 C CA . GLU A 1 97 ? -15.071 4.342 4.358 1.00 89.19 97 GLU A CA 1
ATOM 711 C C . GLU A 1 97 ? -13.728 3.639 4.620 1.00 89.19 97 GLU A C 1
ATOM 713 O O . GLU A 1 97 ? -13.637 2.804 5.519 1.00 89.19 97 GLU A O 1
ATOM 718 N N . CYS A 1 98 ? -12.668 3.996 3.885 1.00 90.44 98 CYS A N 1
ATOM 719 C CA . CYS A 1 98 ? -11.328 3.459 4.121 1.00 90.44 98 CYS A CA 1
ATOM 720 C C . CYS A 1 98 ? -10.611 4.128 5.293 1.00 90.44 98 CYS A C 1
ATOM 722 O O . CYS A 1 98 ? -9.848 3.471 6.001 1.00 90.44 98 CYS A O 1
ATOM 724 N N . LEU A 1 99 ? -10.851 5.421 5.504 1.00 88.62 99 LEU A N 1
ATOM 725 C CA . LEU A 1 99 ? -10.265 6.187 6.607 1.00 88.62 99 LEU A CA 1
ATOM 726 C C . LEU A 1 99 ? -10.875 5.807 7.958 1.00 88.62 99 LEU A C 1
ATOM 728 O O . LEU A 1 99 ? -10.161 5.771 8.959 1.00 88.62 99 LEU A O 1
ATOM 732 N N . ASP A 1 100 ? -12.162 5.467 7.956 1.00 88.19 100 ASP A N 1
ATOM 733 C CA . ASP A 1 100 ? -12.909 4.965 9.108 1.00 88.19 100 ASP A CA 1
ATOM 734 C C . ASP A 1 100 ? -12.607 3.479 9.390 1.00 88.19 100 ASP A C 1
ATOM 736 O O . ASP A 1 100 ? -13.034 2.932 10.405 1.00 88.19 100 ASP A O 1
ATOM 740 N N . GLY A 1 101 ? -11.859 2.812 8.500 1.00 86.69 101 GLY A N 1
ATOM 741 C CA . GLY A 1 101 ? -11.489 1.401 8.620 1.00 86.69 101 GLY A CA 1
ATOM 742 C C . GLY A 1 101 ? -12.612 0.419 8.275 1.00 86.69 101 GLY A C 1
ATOM 743 O O . GLY A 1 101 ? -12.467 -0.775 8.532 1.00 86.69 101 GLY A O 1
ATOM 744 N N . ASN A 1 102 ? -13.713 0.901 7.692 1.00 88.50 102 ASN A N 1
ATOM 745 C CA . ASN A 1 102 ? -14.866 0.084 7.322 1.00 88.50 102 ASN A CA 1
ATOM 746 C C . ASN A 1 102 ? -14.623 -0.720 6.036 1.00 88.50 102 ASN A C 1
ATOM 748 O O . ASN A 1 102 ? -15.042 -1.868 5.941 1.00 88.50 102 ASN A O 1
ATOM 752 N N . GLU A 1 103 ? -13.906 -0.141 5.069 1.00 93.19 103 GLU A N 1
ATOM 753 C CA . GLU A 1 103 ? -13.500 -0.822 3.836 1.00 93.19 103 GLU A CA 1
ATOM 754 C C . GLU A 1 103 ? -11.972 -0.827 3.677 1.00 93.19 103 GLU A C 1
ATOM 756 O O . GLU A 1 103 ? -11.307 0.180 3.927 1.00 93.19 103 GLU A O 1
ATOM 761 N N . PRO A 1 104 ? -11.370 -1.932 3.213 1.00 93.81 104 PRO A N 1
ATOM 762 C CA . PRO A 1 104 ? -9.939 -1.977 2.966 1.00 93.81 104 PRO A CA 1
ATOM 763 C C . PRO A 1 104 ? -9.554 -1.342 1.622 1.00 93.81 104 PRO A C 1
ATOM 765 O O . PRO A 1 104 ? -10.283 -1.431 0.628 1.00 93.81 104 PRO A O 1
ATOM 768 N N . VAL A 1 105 ? -8.329 -0.819 1.558 1.00 93.94 105 VAL A N 1
ATOM 769 C CA . VAL A 1 105 ? -7.660 -0.490 0.292 1.00 93.94 105 VAL A CA 1
ATOM 770 C C . VAL A 1 105 ? -7.071 -1.772 -0.288 1.00 93.94 105 VAL A C 1
ATOM 772 O O . VAL A 1 105 ? -6.210 -2.399 0.324 1.00 93.94 105 VAL A O 1
ATOM 775 N N . ARG A 1 106 ? -7.516 -2.194 -1.468 1.00 93.88 106 ARG A N 1
ATOM 776 C CA . ARG A 1 106 ? -7.057 -3.421 -2.130 1.00 93.88 106 ARG A CA 1
ATOM 777 C C . ARG A 1 106 ? -6.075 -3.086 -3.238 1.00 93.88 106 ARG A C 1
ATOM 779 O O . ARG A 1 106 ? -6.406 -2.364 -4.175 1.00 93.88 106 ARG A O 1
ATOM 786 N N . LEU A 1 107 ? -4.887 -3.671 -3.153 1.00 91.94 107 LEU A N 1
ATOM 787 C CA . LEU A 1 107 ? -3.884 -3.635 -4.206 1.00 91.94 107 LEU A CA 1
ATOM 788 C C . LEU A 1 107 ? -3.942 -4.953 -4.978 1.00 91.94 107 LEU A C 1
ATOM 790 O O . LEU A 1 107 ? -3.854 -6.042 -4.408 1.00 91.94 107 LEU A O 1
ATOM 794 N N . VAL A 1 108 ? -4.105 -4.866 -6.292 1.00 89.25 108 VAL A N 1
ATOM 795 C CA . VAL A 1 108 ? -4.236 -6.021 -7.182 1.00 89.25 108 VAL A CA 1
ATOM 796 C C . VAL A 1 108 ? -3.155 -5.936 -8.247 1.00 89.25 108 VAL A C 1
ATOM 798 O O . VAL A 1 108 ? -3.126 -4.999 -9.034 1.00 89.25 108 VAL A O 1
ATOM 801 N N . GLY A 1 109 ? -2.265 -6.925 -8.301 1.00 82.25 109 GLY A N 1
ATOM 802 C CA . GLY A 1 109 ? -1.325 -7.041 -9.415 1.00 82.25 109 GLY A CA 1
ATOM 803 C C . GLY A 1 109 ? -2.002 -7.696 -10.616 1.00 82.25 109 GLY A C 1
ATOM 804 O O . GLY A 1 109 ? -2.455 -8.837 -10.525 1.00 82.25 109 GLY A O 1
ATOM 805 N N . ALA A 1 110 ? -2.065 -6.989 -11.738 1.00 66.31 110 ALA A N 1
ATOM 806 C CA . ALA A 1 110 ? -2.472 -7.526 -13.023 1.00 66.31 110 ALA A CA 1
ATOM 807 C C . ALA A 1 110 ? -1.385 -8.490 -13.544 1.00 66.31 110 ALA A C 1
ATOM 809 O O . ALA A 1 110 ? -0.397 -8.074 -14.132 1.00 66.31 110 ALA A O 1
ATOM 810 N N . ILE A 1 111 ? -1.601 -9.780 -13.269 1.00 58.50 111 ILE A N 1
ATOM 811 C CA . ILE A 1 111 ? -0.996 -10.985 -13.862 1.00 58.50 111 ILE A CA 1
ATOM 812 C C . ILE A 1 111 ? 0.549 -11.036 -13.932 1.00 58.50 111 ILE A C 1
ATOM 814 O O . ILE A 1 111 ? 1.173 -10.610 -14.897 1.00 58.50 111 ILE A O 1
ATOM 818 N N . ALA A 1 112 ? 1.142 -11.784 -13.000 1.00 52.97 112 ALA A N 1
ATOM 819 C CA . ALA A 1 112 ? 2.087 -12.843 -13.363 1.00 52.97 112 ALA A CA 1
ATOM 820 C C . ALA A 1 112 ? 1.459 -14.155 -12.863 1.00 52.97 112 ALA A C 1
ATOM 822 O O . ALA A 1 112 ? 1.217 -14.303 -11.665 1.00 52.97 112 ALA A O 1
ATOM 823 N N . GLY A 1 113 ? 1.061 -15.038 -13.782 1.00 48.50 113 GLY A N 1
ATOM 824 C CA . GLY A 1 113 ? 0.320 -16.261 -13.472 1.00 48.50 113 GLY A CA 1
ATOM 825 C C . GLY A 1 113 ? 1.079 -17.187 -12.518 1.00 48.50 113 GLY A C 1
ATOM 826 O O . GLY A 1 113 ? 2.276 -17.411 -12.675 1.00 48.50 113 GLY A O 1
ATOM 827 N N . GLY A 1 114 ? 0.365 -17.734 -11.537 1.00 45.25 114 GLY A N 1
ATOM 828 C CA . GLY A 1 114 ? 0.886 -18.732 -10.609 1.00 45.25 114 GLY A CA 1
ATOM 829 C C . GLY A 1 114 ? 0.027 -18.799 -9.356 1.00 45.25 114 GLY A C 1
ATOM 830 O O . GLY A 1 114 ? 0.355 -18.174 -8.355 1.00 45.25 114 GLY A O 1
ATOM 831 N N . SER A 1 115 ? -1.092 -19.520 -9.416 1.00 44.78 115 SER A N 1
ATOM 832 C CA . SER A 1 115 ? -1.887 -19.856 -8.233 1.00 44.78 115 SER A CA 1
ATOM 833 C C . SER A 1 115 ? -1.109 -20.873 -7.385 1.00 44.78 115 SER A C 1
ATOM 835 O O . SER A 1 115 ? -0.885 -21.983 -7.867 1.00 44.78 115 SER A O 1
ATOM 837 N N . PRO A 1 116 ? -0.692 -20.573 -6.141 1.00 50.53 116 PRO A N 1
ATOM 838 C CA . PRO A 1 116 ? -0.256 -21.615 -5.227 1.00 50.53 116 PRO A CA 1
ATOM 839 C C . PRO A 1 116 ? -1.501 -22.264 -4.609 1.00 50.53 116 PRO A C 1
ATOM 841 O O . PRO A 1 116 ? -2.198 -21.640 -3.815 1.00 50.53 116 PRO A O 1
ATOM 844 N N . GLY A 1 117 ? -1.765 -23.516 -4.985 1.00 48.22 117 GLY A N 1
ATOM 845 C CA . GLY A 1 117 ? -2.627 -24.422 -4.226 1.00 48.22 117 GLY A CA 1
ATOM 846 C C . GLY A 1 117 ? -4.129 -24.196 -4.383 1.00 48.22 117 GLY A C 1
ATOM 847 O O . GLY A 1 117 ? -4.785 -23.663 -3.496 1.00 48.22 117 GLY A O 1
ATOM 848 N N . SER A 1 118 ? -4.705 -24.728 -5.459 1.00 44.94 118 SER A N 1
ATOM 849 C CA . SER A 1 118 ? -5.981 -25.421 -5.283 1.00 44.94 118 SER A CA 1
ATOM 850 C C . SER A 1 118 ? -5.668 -26.671 -4.459 1.00 44.94 118 SER A C 1
ATOM 852 O O . SER A 1 118 ? -4.982 -27.563 -4.956 1.00 44.94 118 SER A O 1
ATOM 854 N N . GLU A 1 119 ? -6.077 -26.711 -3.190 1.00 51.84 119 GLU A N 1
ATOM 855 C CA . GLU A 1 119 ? -6.071 -27.962 -2.427 1.00 51.84 119 GLU A CA 1
ATOM 856 C C . GLU A 1 119 ? -6.859 -29.011 -3.229 1.00 51.84 119 GLU A C 1
ATOM 858 O O . GLU A 1 119 ? -8.006 -28.743 -3.609 1.00 51.84 119 GLU A O 1
ATOM 863 N N . PRO A 1 120 ? -6.275 -30.179 -3.553 1.00 47.12 120 PRO A N 1
ATOM 864 C CA . PRO A 1 120 ? -7.046 -31.260 -4.135 1.00 47.12 120 PRO A CA 1
ATOM 865 C C . PRO A 1 120 ? -8.071 -31.696 -3.092 1.00 47.12 120 PRO A C 1
ATOM 867 O O . PRO A 1 120 ? -7.717 -32.199 -2.027 1.00 47.12 120 PRO A O 1
ATOM 870 N N . GLY A 1 121 ? -9.343 -31.443 -3.403 1.00 47.97 121 GLY A N 1
ATOM 871 C CA . GLY A 1 121 ? -10.470 -31.769 -2.548 1.00 47.97 121 GLY A CA 1
ATOM 872 C C . GLY A 1 121 ? -10.374 -33.194 -2.020 1.00 47.97 121 GLY A C 1
ATOM 873 O O . GLY A 1 121 ? -10.096 -34.136 -2.767 1.00 47.97 121 GLY A O 1
ATOM 874 N N . SER A 1 122 ? -10.612 -33.322 -0.718 1.00 51.31 122 SER A N 1
ATOM 875 C CA . SER A 1 122 ? -10.769 -34.572 0.007 1.00 51.31 122 SER A CA 1
ATOM 876 C C . SER A 1 122 ? -11.580 -35.569 -0.818 1.00 51.31 122 SER A C 1
ATOM 878 O O . SER A 1 122 ? -12.801 -35.453 -0.945 1.00 51.31 122 SER A O 1
ATOM 880 N N . ARG A 1 123 ? -10.900 -36.571 -1.384 1.00 49.66 123 ARG A N 1
ATOM 881 C CA . ARG A 1 123 ? -11.552 -37.765 -1.915 1.00 49.66 123 ARG A CA 1
ATOM 882 C C . ARG A 1 123 ? -12.153 -38.476 -0.711 1.00 49.66 123 ARG A C 1
ATOM 884 O O . ARG A 1 123 ? -11.458 -39.180 0.011 1.00 49.66 123 ARG A O 1
ATOM 891 N N . LYS A 1 124 ? -13.439 -38.232 -0.462 1.00 51.66 124 LYS A N 1
ATOM 892 C CA . LYS A 1 124 ? -14.223 -39.016 0.485 1.00 51.66 124 LYS A CA 1
ATOM 893 C C . LYS A 1 124 ? -14.248 -40.436 -0.070 1.00 51.66 124 LYS A C 1
ATOM 895 O O . LYS A 1 124 ? -14.929 -40.711 -1.053 1.00 51.66 124 LYS A O 1
ATOM 900 N N . GLU A 1 125 ? -13.419 -41.294 0.506 1.00 49.81 125 GLU A N 1
ATOM 901 C CA . GLU A 1 125 ? -13.405 -42.721 0.235 1.00 49.81 125 GLU A CA 1
ATOM 902 C C . GLU A 1 125 ? -14.791 -43.266 0.594 1.00 49.81 125 GLU A C 1
ATOM 904 O O . GLU A 1 125 ? -15.221 -43.285 1.748 1.00 49.81 125 GLU A O 1
ATOM 909 N N . MET A 1 126 ? -15.556 -43.570 -0.447 1.00 49.34 126 MET A N 1
ATOM 910 C CA . MET A 1 126 ? -16.833 -44.253 -0.363 1.00 49.34 126 MET A CA 1
ATOM 911 C C . MET A 1 126 ? -16.530 -45.741 -0.234 1.00 49.34 126 MET A C 1
ATOM 913 O O . MET A 1 126 ? -16.327 -46.438 -1.223 1.00 49.34 126 MET A O 1
ATOM 917 N N . ALA A 1 127 ? -16.445 -46.198 1.015 1.00 54.91 127 ALA A N 1
ATOM 918 C CA . ALA A 1 127 ? -16.522 -47.608 1.344 1.00 54.91 127 ALA A CA 1
ATOM 919 C C . ALA A 1 127 ? -17.873 -48.143 0.847 1.00 54.91 127 ALA A C 1
ATOM 921 O O . ALA A 1 127 ? -18.930 -47.702 1.304 1.00 54.91 127 ALA A O 1
ATOM 922 N N . ALA A 1 128 ? -17.831 -49.060 -0.115 1.00 57.38 128 ALA A N 1
ATOM 923 C CA . ALA A 1 128 ? -18.979 -49.877 -0.464 1.00 57.38 128 ALA A CA 1
ATOM 924 C C . ALA A 1 128 ? -19.156 -50.954 0.623 1.00 57.38 128 ALA A C 1
ATOM 926 O O . ALA A 1 128 ? -18.186 -51.656 0.920 1.00 57.38 128 ALA A O 1
ATOM 927 N N . PRO A 1 129 ? -20.344 -51.114 1.231 1.00 60.91 129 PRO A N 1
ATOM 928 C CA . PRO A 1 129 ? -20.693 -52.372 1.874 1.00 60.91 129 PRO A CA 1
ATOM 929 C C . PRO A 1 129 ? -20.946 -53.425 0.784 1.00 60.91 129 PRO A C 1
ATOM 931 O O . PRO A 1 129 ? -21.452 -53.101 -0.291 1.00 60.91 129 PRO A O 1
ATOM 934 N N . GLY A 1 130 ? -20.485 -54.647 1.044 1.00 57.56 130 GLY A N 1
ATOM 935 C CA . GLY A 1 130 ? -20.382 -55.712 0.053 1.00 57.56 130 GLY A CA 1
ATOM 936 C C . GLY A 1 130 ? -21.683 -56.410 -0.313 1.00 57.56 130 GLY A C 1
ATOM 937 O O . GLY 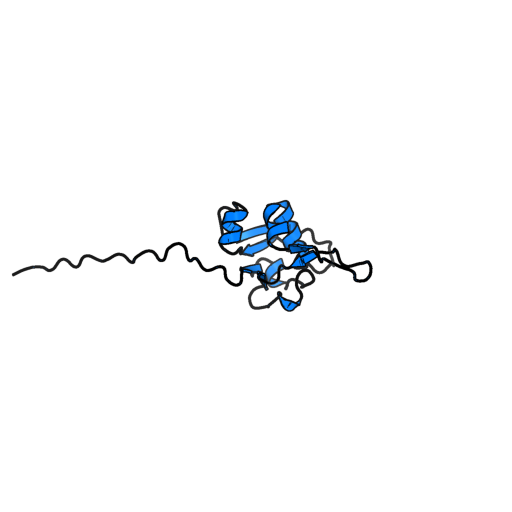A 1 130 ? -22.747 -56.065 0.188 1.00 57.56 130 GLY A O 1
ATOM 938 N N . GLU A 1 131 ? -21.523 -57.424 -1.160 1.00 47.12 131 GLU A N 1
ATOM 939 C CA . GLU A 1 131 ? -22.133 -58.754 -1.048 1.00 47.12 131 GLU A CA 1
ATOM 940 C C . GLU A 1 131 ? -21.305 -59.749 -1.877 1.00 47.12 131 GLU A C 1
ATOM 942 O O . GLU A 1 131 ? -20.738 -59.317 -2.911 1.00 47.12 131 GLU A O 1
#

Radius of gyration: 19.5 Å; Cα contacts (8 Å, |Δi|>4): 201; chains: 1; bounding box: 34×80×30 Å